Protein AF-M2WR70-F1 (afdb_monomer_lite)

Organism: NCBI:txid1284240

pLDDT: mean 93.33, std 8.8, range [52.16, 97.88]

Foldseek 3Di:
DDDLLDQDFQPDPVQNHPCVDPVRVVVSVVVNVVSNVVVVVVVVD

Sequence (45 aa):
MAEPRLHLPGYGDWTGPASATLIGVGMTVRAAVAEIRAALDTDVG

InterPro domains:
  IPR036188 FAD/NAD(P)-binding domain superfamily [G3DSA:3.50.50.60] (1-43)

Radius of gyration: 11.99 Å; chains: 1; bounding box: 27×20×30 Å

Secondary structure (DSSP, 8-state):
---TT----SSSGGGSTT-SSTTTHHHHHHHHHHHHHHHHHHHT-

Structure (mmCIF, N/CA/C/O backbone):
data_AF-M2WR70-F1
#
_entry.id   AF-M2WR70-F1
#
loop_
_atom_site.group_PDB
_atom_site.id
_atom_site.type_symbol
_atom_site.label_atom_id
_atom_site.label_alt_id
_atom_site.label_comp_id
_atom_site.label_asym_id
_atom_site.label_entity_id
_atom_site.label_seq_id
_atom_site.pdbx_PDB_ins_code
_atom_site.Cartn_x
_atom_site.Cartn_y
_atom_site.Cartn_z
_atom_site.occupancy
_atom_site.B_iso_or_equiv
_atom_site.auth_seq_id
_atom_site.auth_comp_id
_atom_site.auth_asym_id
_atom_site.auth_atom_id
_atom_site.pdbx_PDB_model_num
ATOM 1 N N . MET A 1 1 ? -14.121 -15.709 -0.112 1.00 71.31 1 MET A N 1
ATOM 2 C CA . MET A 1 1 ? -14.386 -14.752 0.986 1.00 71.31 1 MET A CA 1
ATOM 3 C C . MET A 1 1 ? -13.230 -13.772 1.033 1.00 71.31 1 MET A C 1
ATOM 5 O O . MET A 1 1 ? -12.104 -14.215 0.852 1.00 71.31 1 MET A O 1
ATOM 9 N N . ALA A 1 2 ? -13.502 -12.481 1.210 1.00 88.12 2 ALA A N 1
ATOM 10 C CA . ALA A 1 2 ? -12.471 -11.469 1.452 1.00 88.12 2 ALA A CA 1
ATOM 11 C C . ALA A 1 2 ? -12.280 -11.289 2.972 1.00 88.12 2 ALA A C 1
ATOM 13 O O . ALA A 1 2 ? -13.266 -11.378 3.700 1.00 88.12 2 ALA A O 1
ATOM 14 N N . GLU A 1 3 ? -11.046 -11.060 3.437 1.00 95.31 3 GLU A N 1
ATOM 15 C CA . GLU A 1 3 ? -10.712 -10.744 4.840 1.00 95.31 3 GLU A CA 1
ATOM 16 C C . GLU A 1 3 ? -10.481 -9.227 4.969 1.00 95.31 3 GLU A C 1
ATOM 18 O O . GLU A 1 3 ? -9.461 -8.742 4.477 1.00 95.31 3 GLU A O 1
ATOM 23 N N . PRO A 1 4 ? -11.390 -8.462 5.603 1.00 92.19 4 PRO A N 1
ATOM 24 C CA . PRO A 1 4 ? -11.317 -6.997 5.633 1.00 92.19 4 PRO A CA 1
ATOM 25 C C . PRO A 1 4 ? -10.096 -6.418 6.357 1.00 92.19 4 PRO A C 1
ATOM 27 O O . PRO A 1 4 ? -9.743 -5.272 6.109 1.00 92.19 4 PRO A O 1
ATOM 30 N N . ARG A 1 5 ? -9.450 -7.184 7.247 1.00 93.75 5 ARG A N 1
ATOM 31 C CA . ARG A 1 5 ? -8.261 -6.731 7.995 1.00 93.75 5 ARG A CA 1
ATOM 32 C C . ARG A 1 5 ? -6.944 -7.024 7.270 1.00 93.75 5 ARG A C 1
ATOM 34 O O . ARG A 1 5 ? -5.875 -6.694 7.781 1.00 93.75 5 ARG A O 1
ATOM 41 N N . LEU A 1 6 ? -6.997 -7.684 6.112 1.00 95.56 6 LEU A N 1
ATOM 42 C CA . LEU A 1 6 ? -5.819 -8.040 5.332 1.00 95.56 6 LEU A CA 1
ATOM 43 C C . LEU A 1 6 ? -5.552 -6.978 4.263 1.00 95.56 6 LEU A C 1
ATOM 45 O O . LEU A 1 6 ? -6.297 -6.857 3.295 1.00 95.56 6 LEU A O 1
ATOM 49 N N . HIS A 1 7 ? -4.429 -6.275 4.398 1.00 95.75 7 HIS A N 1
ATOM 50 C CA . HIS A 1 7 ? -3.922 -5.350 3.385 1.00 95.75 7 HIS A CA 1
ATOM 51 C C . HIS A 1 7 ? -2.669 -5.936 2.732 1.00 95.75 7 HIS A C 1
ATOM 53 O O . HIS A 1 7 ? -1.806 -6.489 3.413 1.00 95.75 7 HIS A O 1
ATOM 59 N N . LEU A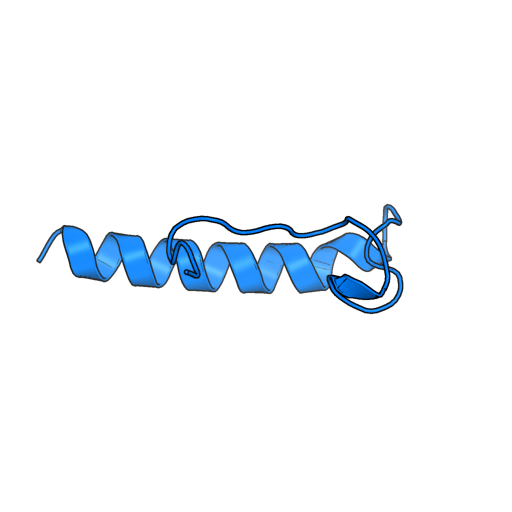 1 8 ? -2.554 -5.796 1.411 1.00 96.38 8 LEU A N 1
ATOM 60 C CA . LEU A 1 8 ? -1.436 -6.328 0.627 1.00 96.38 8 LEU A CA 1
ATOM 61 C C . LEU A 1 8 ? -0.822 -5.223 -0.252 1.00 96.38 8 LEU A C 1
ATOM 63 O O . LEU A 1 8 ? -0.993 -5.266 -1.462 1.00 96.38 8 LEU A O 1
ATOM 67 N N . PRO A 1 9 ? -0.153 -4.196 0.300 1.00 96.44 9 PRO A N 1
ATOM 68 C CA . PRO A 1 9 ? 0.532 -3.194 -0.517 1.00 96.44 9 PRO A CA 1
ATOM 69 C C . PRO A 1 9 ? 1.894 -3.705 -1.022 1.00 96.44 9 PRO A C 1
ATOM 71 O O . PRO A 1 9 ? 2.594 -4.431 -0.317 1.00 96.44 9 PRO A O 1
ATOM 74 N N . GLY A 1 10 ? 2.314 -3.266 -2.212 1.00 96.88 10 GLY A N 1
ATOM 75 C CA . GLY A 1 10 ? 3.703 -3.405 -2.674 1.00 96.88 10 GLY A CA 1
ATOM 76 C C . GLY A 1 10 ? 4.053 -4.692 -3.427 1.00 96.88 10 GLY A C 1
ATOM 77 O O . GLY A 1 10 ? 5.232 -4.985 -3.613 1.00 96.88 10 GLY A O 1
ATOM 78 N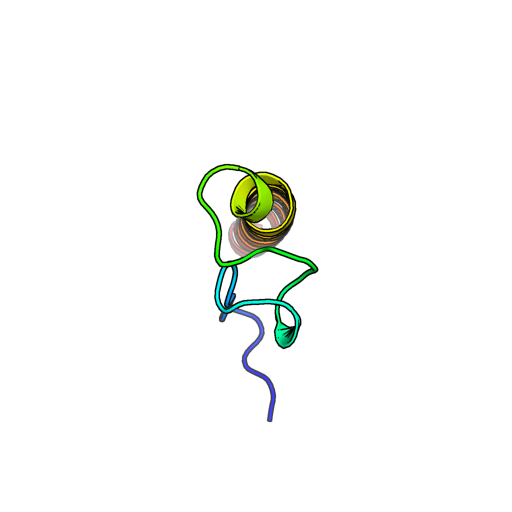 N . TYR A 1 11 ? 3.065 -5.451 -3.900 1.00 97.06 11 TYR A N 1
ATOM 79 C CA . TYR A 1 11 ? 3.289 -6.690 -4.658 1.00 97.06 11 TYR A CA 1
ATOM 80 C C . TYR A 1 11 ? 3.301 -6.498 -6.181 1.00 97.06 11 TYR A C 1
ATOM 82 O O . TYR A 1 11 ? 3.229 -7.467 -6.940 1.00 97.06 11 TYR A O 1
ATOM 90 N N . GLY A 1 12 ? 3.407 -5.254 -6.640 1.00 96.56 12 GLY A N 1
ATOM 91 C CA . GLY A 1 12 ? 3.413 -4.897 -8.054 1.00 96.56 12 GLY A CA 1
ATOM 92 C C . GLY A 1 12 ? 2.052 -4.398 -8.510 1.00 96.56 12 GLY A C 1
ATOM 93 O O . GLY A 1 12 ? 1.187 -4.080 -7.691 1.00 96.56 12 GLY A O 1
ATOM 94 N N . ASP A 1 13 ? 1.864 -4.330 -9.823 1.00 96.56 13 ASP A N 1
ATOM 95 C CA . ASP A 1 13 ? 0.751 -3.595 -10.433 1.00 96.56 13 ASP A CA 1
ATOM 96 C C . ASP A 1 13 ? -0.635 -4.055 -9.962 1.00 96.56 13 ASP A C 1
ATOM 98 O O . ASP A 1 13 ? -1.547 -3.238 -9.856 1.00 96.56 13 ASP A O 1
ATOM 102 N N . TRP A 1 14 ? -0.783 -5.328 -9.572 1.00 94.94 14 TRP A N 1
ATOM 103 C CA . TRP A 1 14 ? -2.037 -5.861 -9.024 1.00 94.94 14 TRP A CA 1
ATOM 104 C C . TRP A 1 14 ? -2.424 -5.270 -7.653 1.00 94.94 14 TRP A C 1
ATOM 106 O O . TRP A 1 14 ? -3.583 -5.356 -7.260 1.00 94.94 14 TRP A O 1
ATOM 116 N N . THR A 1 15 ? -1.481 -4.636 -6.951 1.00 95.19 15 THR A N 1
ATOM 117 C CA . THR A 1 15 ? -1.689 -3.906 -5.678 1.00 95.19 15 THR A CA 1
ATOM 118 C C . THR A 1 15 ? -1.512 -2.396 -5.826 1.00 95.19 15 THR A C 1
ATOM 120 O O . THR A 1 15 ? -1.534 -1.663 -4.840 1.00 95.19 15 THR A O 1
ATOM 123 N N . GLY A 1 16 ? -1.330 -1.926 -7.061 1.00 95.88 16 GLY A N 1
ATOM 124 C CA . GLY A 1 16 ? -1.118 -0.530 -7.416 1.00 95.88 16 GLY A CA 1
ATOM 125 C C . GLY A 1 16 ? 0.041 -0.375 -8.410 1.00 95.88 16 GLY A C 1
ATOM 126 O O . GLY A 1 16 ? 1.048 -1.076 -8.266 1.00 95.88 16 GLY A O 1
ATOM 127 N N . PRO A 1 17 ? -0.063 0.540 -9.392 1.00 96.50 17 PRO A N 1
ATOM 128 C CA . PRO A 1 17 ? 0.968 0.735 -10.411 1.00 96.50 17 PRO A CA 1
ATOM 129 C C . PRO A 1 17 ? 2.358 0.975 -9.807 1.00 96.50 17 PRO A C 1
ATOM 131 O O . PRO A 1 17 ? 2.509 1.819 -8.922 1.00 96.50 17 PRO A O 1
ATOM 134 N N . ALA A 1 18 ? 3.370 0.245 -10.286 1.00 96.06 18 ALA A N 1
ATOM 135 C CA . ALA A 1 18 ? 4.767 0.338 -9.841 1.00 96.06 18 ALA A CA 1
ATOM 136 C C . ALA A 1 18 ? 4.994 0.141 -8.323 1.00 96.06 18 ALA A C 1
ATOM 138 O O . ALA A 1 18 ? 6.044 0.524 -7.794 1.00 96.06 18 ALA A O 1
ATOM 139 N N . SER A 1 19 ? 4.047 -0.473 -7.607 1.00 97.00 19 SER A N 1
ATOM 140 C CA . SER A 1 19 ? 4.100 -0.581 -6.142 1.00 97.00 19 SER A CA 1
ATOM 141 C C . SER A 1 19 ? 5.236 -1.470 -5.620 1.00 97.00 19 SER A C 1
ATOM 143 O O . SER A 1 19 ? 5.683 -1.275 -4.496 1.00 97.00 19 SER A O 1
ATOM 145 N N . ALA A 1 20 ? 5.771 -2.385 -6.435 1.00 97.62 20 ALA A N 1
ATOM 146 C CA . ALA A 1 20 ? 6.950 -3.199 -6.113 1.00 97.62 20 ALA A CA 1
ATOM 147 C C . ALA A 1 20 ? 8.279 -2.451 -6.361 1.00 97.62 20 ALA A C 1
ATOM 149 O O . ALA A 1 20 ? 9.249 -3.019 -6.862 1.00 97.62 20 ALA A O 1
ATOM 150 N N . THR A 1 21 ? 8.332 -1.154 -6.052 1.00 97.12 21 THR A N 1
ATOM 151 C CA . THR A 1 21 ? 9.539 -0.323 -6.187 1.00 97.12 21 THR A CA 1
ATOM 152 C C . THR A 1 21 ? 9.683 0.610 -4.986 1.00 97.12 21 THR A C 1
ATOM 154 O O . THR A 1 21 ? 8.687 1.019 -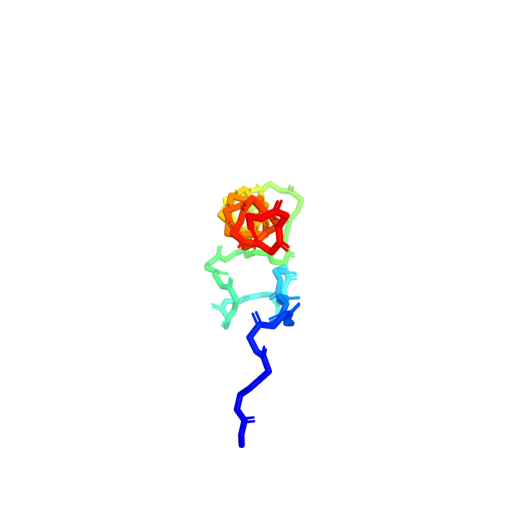4.394 1.00 97.12 21 THR A O 1
ATOM 157 N N . LEU A 1 22 ? 10.919 0.990 -4.636 1.00 96.12 22 LEU A N 1
ATOM 158 C CA . LEU A 1 22 ? 11.194 1.844 -3.467 1.00 96.12 22 LEU A CA 1
ATOM 159 C C . LEU A 1 22 ? 10.445 3.183 -3.506 1.00 96.12 22 LEU A C 1
ATOM 161 O O . LEU A 1 22 ? 9.976 3.656 -2.478 1.00 96.12 22 LEU A O 1
ATOM 165 N N . ILE A 1 23 ? 10.332 3.788 -4.691 1.00 96.06 23 ILE A N 1
ATOM 166 C CA . ILE A 1 23 ? 9.627 5.062 -4.868 1.00 96.06 23 ILE A CA 1
ATOM 167 C C . ILE A 1 23 ? 8.118 4.824 -5.031 1.00 96.06 23 ILE A C 1
ATOM 169 O O . ILE A 1 23 ? 7.317 5.516 -4.406 1.00 96.06 23 ILE A O 1
ATOM 173 N N . GLY A 1 24 ? 7.712 3.840 -5.841 1.00 95.94 24 GLY A N 1
ATOM 174 C CA . GLY A 1 24 ? 6.305 3.614 -6.191 1.00 95.94 24 GLY A CA 1
ATOM 175 C C . GLY A 1 24 ? 5.447 3.039 -5.061 1.00 95.94 24 GLY A C 1
ATOM 176 O O . GLY A 1 24 ? 4.243 3.290 -5.020 1.00 95.94 24 GLY A O 1
ATOM 177 N N . VAL A 1 25 ? 6.041 2.333 -4.092 1.00 97.88 25 VAL A N 1
ATOM 178 C CA . VAL A 1 25 ? 5.294 1.708 -2.985 1.00 97.88 25 VAL A CA 1
ATOM 179 C C . VAL A 1 25 ? 4.546 2.724 -2.110 1.00 97.88 25 VAL A C 1
ATOM 181 O O . VAL A 1 25 ? 3.470 2.425 -1.582 1.00 97.88 25 VAL A O 1
ATOM 184 N N . GLY A 1 26 ? 5.074 3.949 -1.995 1.00 97.31 26 GLY A N 1
ATOM 185 C CA . GLY A 1 26 ? 4.623 4.945 -1.022 1.00 97.31 26 GLY A CA 1
ATOM 186 C C . GLY A 1 26 ? 3.136 5.300 -1.113 1.00 97.31 26 GLY A C 1
ATOM 187 O O . GLY A 1 26 ? 2.486 5.455 -0.079 1.00 97.31 26 GLY A O 1
ATOM 188 N N . MET A 1 27 ? 2.565 5.379 -2.322 1.00 95.38 27 MET A N 1
ATOM 189 C CA . MET A 1 27 ? 1.145 5.726 -2.484 1.00 95.38 27 MET A CA 1
ATOM 190 C C . MET A 1 27 ? 0.212 4.642 -1.926 1.00 95.38 27 MET A C 1
ATOM 192 O O . MET A 1 27 ? -0.752 4.957 -1.230 1.00 95.38 27 MET A O 1
ATOM 196 N N . THR A 1 28 ? 0.529 3.373 -2.195 1.00 96.94 28 THR A N 1
ATOM 197 C CA . THR A 1 28 ? -0.298 2.220 -1.804 1.00 96.94 28 THR A CA 1
ATOM 198 C C . THR A 1 28 ? -0.239 1.991 -0.297 1.00 96.94 28 THR A C 1
ATOM 200 O O . THR A 1 28 ? -1.267 1.781 0.342 1.00 96.94 28 THR A O 1
ATOM 203 N N . VAL A 1 29 ? 0.948 2.152 0.300 1.00 97.31 29 VAL A N 1
ATOM 204 C CA . VAL A 1 29 ? 1.138 2.072 1.754 1.00 97.31 29 VAL A CA 1
ATOM 205 C C . VAL A 1 29 ? 0.410 3.206 2.465 1.00 97.31 29 VAL A C 1
ATOM 207 O O . VAL A 1 29 ? -0.254 2.963 3.469 1.00 97.31 29 VAL A O 1
ATOM 210 N N . ARG A 1 30 ? 0.477 4.441 1.948 1.00 97.62 30 ARG A N 1
ATOM 211 C CA . ARG A 1 30 ? -0.222 5.579 2.563 1.00 97.62 30 ARG A CA 1
ATOM 212 C C . ARG A 1 30 ? -1.738 5.372 2.601 1.00 97.62 30 ARG A C 1
ATOM 214 O O . ARG A 1 30 ? -2.357 5.724 3.601 1.00 97.62 30 ARG A O 1
ATOM 221 N N . ALA A 1 31 ? -2.317 4.811 1.540 1.00 96.75 31 ALA A N 1
ATOM 222 C CA . ALA 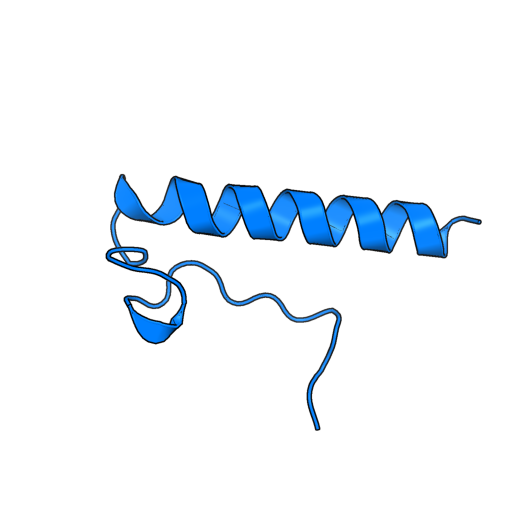A 1 31 ? -3.736 4.465 1.505 1.00 96.75 31 ALA A CA 1
ATOM 223 C C . ALA A 1 31 ? -4.072 3.364 2.525 1.00 96.75 31 ALA A C 1
ATOM 225 O O . ALA A 1 31 ? -4.935 3.578 3.373 1.00 96.75 31 ALA A O 1
ATOM 226 N N . ALA A 1 32 ? -3.320 2.257 2.528 1.00 97.06 32 ALA A N 1
ATOM 227 C CA . ALA A 1 32 ? -3.535 1.155 3.470 1.00 97.06 32 ALA A CA 1
ATOM 228 C C . ALA A 1 32 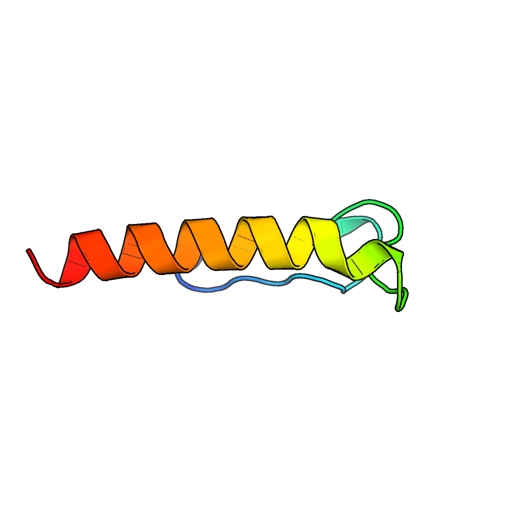? -3.434 1.608 4.938 1.00 97.06 32 ALA A C 1
ATOM 230 O O . ALA A 1 32 ? -4.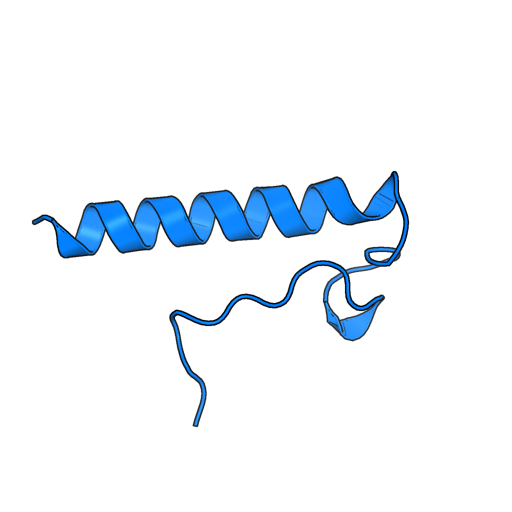262 1.237 5.761 1.00 97.06 32 ALA A O 1
ATOM 231 N N . VAL A 1 33 ? -2.467 2.468 5.277 1.00 97.81 33 VAL A N 1
ATOM 232 C CA . VAL A 1 33 ? -2.340 3.024 6.637 1.00 97.81 33 VAL A CA 1
ATOM 233 C C . VAL A 1 33 ? -3.558 3.869 7.022 1.00 97.81 33 VAL A C 1
ATOM 235 O O . VAL A 1 33 ? -4.005 3.798 8.167 1.00 97.81 33 VAL A O 1
ATOM 238 N N . ALA A 1 34 ? -4.106 4.663 6.097 1.00 97.69 34 ALA A N 1
ATOM 239 C CA . ALA A 1 34 ? -5.307 5.452 6.365 1.00 97.69 34 ALA A CA 1
ATOM 240 C C . ALA A 1 34 ? -6.535 4.559 6.610 1.00 97.69 34 ALA A C 1
ATOM 242 O O . ALA A 1 34 ? -7.299 4.824 7.537 1.00 97.69 34 ALA A O 1
ATOM 243 N N . GLU A 1 35 ? -6.686 3.486 5.830 1.00 96.25 35 GLU A N 1
ATOM 244 C CA . GLU A 1 35 ? -7.754 2.493 6.001 1.00 96.25 35 GLU A CA 1
ATOM 245 C C . GLU A 1 35 ? -7.633 1.750 7.335 1.00 96.25 35 GLU A C 1
ATOM 247 O O . GLU A 1 35 ? -8.604 1.685 8.088 1.00 96.25 35 GLU A O 1
ATOM 252 N N . ILE A 1 36 ? -6.434 1.261 7.671 1.00 96.62 36 ILE A N 1
ATOM 253 C CA . ILE A 1 36 ? -6.163 0.581 8.945 1.00 96.62 36 ILE A CA 1
ATOM 254 C C . ILE A 1 36 ? -6.487 1.505 10.116 1.00 96.62 36 ILE A C 1
ATOM 256 O O . ILE A 1 36 ? -7.142 1.086 11.066 1.00 96.62 36 ILE A O 1
ATOM 260 N N . ARG A 1 37 ? -6.059 2.772 10.054 1.00 97.38 37 ARG A N 1
ATOM 261 C CA . ARG A 1 37 ? -6.343 3.741 11.115 1.00 97.38 37 ARG A CA 1
ATOM 262 C C . ARG A 1 37 ? -7.845 3.938 11.306 1.00 97.38 37 ARG A C 1
ATOM 264 O O . ARG A 1 37 ? -8.313 3.866 12.434 1.00 97.38 37 ARG A O 1
ATOM 271 N N . ALA A 1 38 ? -8.590 4.137 10.221 1.00 96.00 38 ALA A N 1
ATOM 272 C CA . ALA A 1 38 ? -10.040 4.287 10.291 1.00 96.00 38 ALA A CA 1
ATOM 273 C C . ALA A 1 38 ? -10.721 3.029 10.860 1.00 96.00 38 ALA A C 1
ATOM 275 O O . ALA A 1 38 ? -11.625 3.139 11.686 1.00 96.00 38 ALA A O 1
ATOM 276 N N . ALA A 1 39 ? -10.267 1.837 10.463 1.00 95.00 39 ALA A N 1
ATOM 277 C CA . ALA A 1 39 ? -10.796 0.578 10.980 1.00 95.00 39 ALA A CA 1
ATOM 278 C C . ALA A 1 39 ? -10.555 0.430 12.492 1.00 95.00 39 ALA A C 1
ATOM 280 O O . ALA A 1 39 ? -11.474 0.069 13.221 1.00 95.00 39 ALA A O 1
ATOM 281 N N . LEU A 1 40 ? -9.353 0.768 12.968 1.00 95.62 40 LEU A N 1
ATOM 282 C CA . LEU A 1 40 ? -9.018 0.741 14.394 1.00 95.62 40 LEU A CA 1
ATOM 283 C C . LEU A 1 40 ? -9.811 1.780 15.194 1.00 95.62 40 LEU A C 1
ATOM 285 O O . LEU A 1 40 ? -10.302 1.460 16.269 1.00 95.62 40 LEU A O 1
ATOM 289 N N . ASP A 1 41 ? -9.994 2.990 14.662 1.00 94.88 41 ASP A N 1
ATOM 290 C CA . ASP A 1 41 ? -10.818 4.020 15.311 1.00 94.88 41 ASP A CA 1
ATOM 291 C C . ASP A 1 41 ? -12.288 3.565 15.458 1.00 94.88 41 ASP A C 1
ATOM 293 O O . ASP A 1 41 ? -12.972 3.982 16.389 1.00 94.88 41 ASP A O 1
ATOM 297 N N . THR A 1 42 ? -12.769 2.688 14.568 1.00 86.44 42 THR A N 1
ATOM 298 C CA . THR A 1 42 ? -14.139 2.141 14.609 1.00 86.44 42 THR A CA 1
ATOM 299 C C . THR A 1 42 ? -14.290 0.982 15.607 1.00 86.44 42 THR A C 1
ATOM 301 O O . THR A 1 42 ? -15.387 0.752 16.101 1.00 86.44 42 THR A O 1
ATOM 304 N N . ASP A 1 43 ? -13.210 0.255 15.910 1.00 80.19 43 ASP A N 1
ATOM 305 C CA . ASP A 1 43 ? -13.208 -0.912 16.816 1.00 80.19 43 ASP A CA 1
ATOM 306 C C . ASP A 1 43 ? -13.100 -0.522 18.305 1.00 80.19 43 ASP A C 1
ATOM 308 O O . ASP A 1 43 ? -13.455 -1.295 19.188 1.00 80.19 43 ASP A O 1
ATOM 312 N N . VAL A 1 44 ? -12.616 0.691 18.598 1.00 67.38 44 VAL A N 1
ATOM 313 C CA . VAL A 1 44 ? -12.447 1.216 19.971 1.00 67.38 44 VAL A CA 1
ATOM 314 C C . VAL A 1 44 ? -13.691 1.997 20.455 1.00 67.38 44 VAL A C 1
ATOM 316 O O . VAL A 1 44 ? -13.690 2.545 21.560 1.00 67.38 44 VAL A O 1
ATOM 319 N N . GLY A 1 45 ? -14.748 2.057 19.636 1.00 52.16 45 GLY A N 1
ATOM 320 C CA . GLY A 1 45 ? -16.030 2.715 19.931 1.00 52.16 45 GLY A CA 1
ATOM 321 C C . GLY A 1 45 ? -17.047 1.843 20.657 1.00 52.16 45 GLY A C 1
ATOM 322 O O . GLY A 1 45 ? -17.049 0.612 20.447 1.00 52.16 45 GLY A O 1
#